Protein AF-A0A1H2KXP4-F1 (afdb_monomer_lite)

Radius of gyration: 30.57 Å; chains: 1; bounding box: 81×23×95 Å

Structure (mmCIF, N/CA/C/O backbone):
data_AF-A0A1H2KXP4-F1
#
_entry.id   AF-A0A1H2KXP4-F1
#
loop_
_atom_site.group_PDB
_atom_site.id
_atom_site.type_symbol
_atom_site.label_atom_id
_atom_site.label_alt_id
_atom_site.label_comp_id
_atom_site.label_asym_id
_atom_site.label_entity_id
_atom_site.label_seq_id
_atom_site.pdbx_PDB_ins_code
_atom_site.Cartn_x
_atom_site.Cartn_y
_atom_site.Cartn_z
_atom_site.occupancy
_atom_site.B_iso_or_equiv
_atom_site.auth_seq_id
_atom_site.auth_comp_id
_atom_site.auth_asym_id
_atom_site.auth_atom_id
_atom_site.pdbx_PDB_model_num
ATOM 1 N N . MET A 1 1 ? -57.492 12.245 75.880 1.00 48.25 1 MET A N 1
ATOM 2 C CA . MET A 1 1 ? -56.400 11.364 75.417 1.00 48.25 1 MET A CA 1
ATOM 3 C C . MET A 1 1 ? -55.434 12.233 74.640 1.00 48.25 1 MET A C 1
ATOM 5 O O . MET A 1 1 ? -55.801 12.730 73.589 1.00 48.25 1 MET A O 1
ATOM 9 N N . SER A 1 2 ? -54.299 12.526 75.267 1.00 52.06 2 SER A N 1
ATOM 10 C CA . SER A 1 2 ? -53.180 13.317 74.748 1.00 52.06 2 SER A CA 1
ATOM 11 C C . SER A 1 2 ? -52.113 12.348 74.241 1.00 52.06 2 SER A C 1
ATOM 13 O O . SER A 1 2 ? -51.957 11.299 74.867 1.00 52.06 2 SER A O 1
ATOM 15 N N . GLY A 1 3 ? -51.376 12.714 73.191 1.00 48.53 3 GLY A N 1
ATOM 16 C CA . GLY A 1 3 ? -50.070 12.113 72.896 1.00 48.53 3 GLY A CA 1
ATOM 17 C C . GLY A 1 3 ? -49.828 11.725 71.437 1.00 48.53 3 GLY A C 1
ATOM 18 O O . GLY A 1 3 ? -50.071 10.585 71.064 1.00 48.53 3 GLY A O 1
ATOM 19 N N . ASP A 1 4 ? -49.312 12.695 70.682 1.00 60.03 4 ASP A N 1
ATOM 20 C CA . ASP A 1 4 ? -48.088 12.598 69.872 1.00 60.03 4 ASP A CA 1
ATOM 21 C C . ASP A 1 4 ? -48.063 11.740 68.591 1.00 60.03 4 ASP A C 1
ATOM 23 O O . ASP A 1 4 ? -47.808 10.537 68.597 1.00 60.03 4 ASP A O 1
ATOM 27 N N . GLU A 1 5 ? -48.171 12.443 67.456 1.00 68.25 5 GLU A N 1
ATOM 28 C CA . GLU A 1 5 ? -47.383 12.148 66.255 1.00 68.25 5 GLU A CA 1
ATOM 29 C C . GLU A 1 5 ? -45.888 12.364 66.552 1.00 68.25 5 GLU A C 1
ATOM 31 O O . GLU A 1 5 ? -45.506 13.446 67.007 1.00 68.25 5 GLU A O 1
ATOM 36 N N . PRO A 1 6 ? -45.012 11.421 66.176 1.00 59.72 6 PRO A N 1
ATOM 37 C CA . PRO A 1 6 ? -43.674 11.776 65.750 1.00 59.72 6 PRO A CA 1
ATOM 38 C C . PRO A 1 6 ? -43.573 11.649 64.232 1.00 59.72 6 PRO A C 1
ATOM 40 O O . PRO A 1 6 ? -43.652 10.574 63.638 1.00 59.72 6 PRO A O 1
ATOM 43 N N . ALA A 1 7 ? -43.375 12.812 63.626 1.00 61.50 7 ALA A N 1
ATOM 44 C CA . ALA A 1 7 ? -42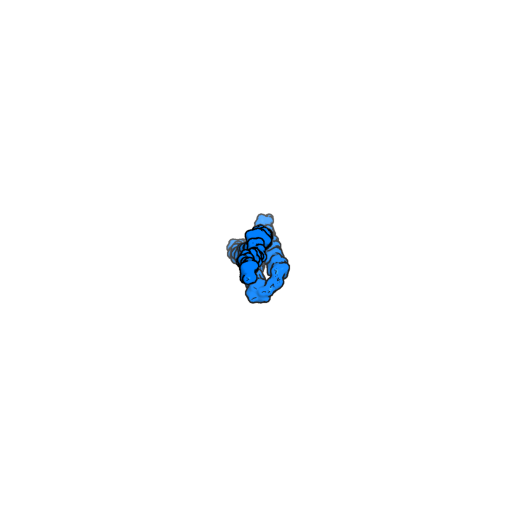.832 12.973 62.299 1.00 61.50 7 ALA A CA 1
ATOM 45 C C . ALA A 1 7 ? -41.487 12.247 62.147 1.00 61.50 7 ALA A C 1
ATOM 47 O O . ALA A 1 7 ? -40.662 12.236 63.059 1.00 61.50 7 ALA A O 1
ATOM 48 N N . GLY A 1 8 ? -41.228 11.801 60.920 1.00 58.41 8 GLY A N 1
ATOM 49 C CA . GLY A 1 8 ? -39.876 11.789 60.380 1.00 58.41 8 GLY A CA 1
ATOM 50 C C . GLY A 1 8 ? -39.184 10.441 60.376 1.00 58.41 8 GLY A C 1
ATOM 51 O O . GLY A 1 8 ? -38.299 10.203 61.181 1.00 58.41 8 GLY A O 1
ATOM 52 N N . GLU A 1 9 ? -39.441 9.659 59.333 1.00 54.12 9 GLU A N 1
ATOM 53 C CA . GLU A 1 9 ? -38.363 8.914 58.688 1.00 54.12 9 GLU A CA 1
ATOM 54 C C . GLU A 1 9 ? -38.442 9.184 57.186 1.00 54.12 9 GLU A C 1
ATOM 56 O O . GLU A 1 9 ? -39.021 8.446 56.394 1.00 54.12 9 GLU A O 1
ATOM 61 N N . THR A 1 10 ? -37.877 10.328 56.796 1.00 59.56 10 THR A N 1
ATOM 62 C CA . THR A 1 10 ? -37.286 10.495 55.471 1.00 59.56 10 THR A CA 1
ATOM 63 C C . THR A 1 10 ? -36.319 9.338 55.259 1.00 59.56 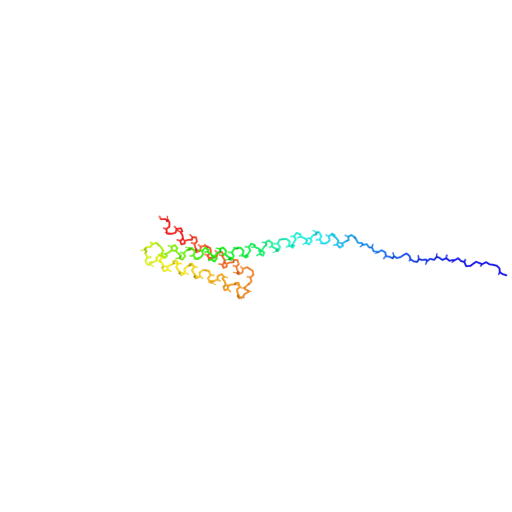10 THR A C 1
ATOM 65 O O . THR A 1 10 ? -35.202 9.368 55.780 1.00 59.56 10 THR A O 1
ATOM 68 N N . GLU A 1 11 ? -36.766 8.309 54.540 1.00 55.56 11 GLU A N 1
ATOM 69 C CA . GLU A 1 11 ? -35.909 7.220 54.094 1.00 55.56 11 GLU A CA 1
ATOM 70 C C . GLU A 1 11 ? -34.741 7.848 53.320 1.00 55.56 11 GLU A C 1
ATOM 72 O O . GLU A 1 11 ? -34.962 8.564 52.335 1.00 55.56 11 GLU A O 1
ATOM 77 N N . PRO A 1 12 ? -33.498 7.688 53.801 1.00 56.44 12 PRO A N 1
ATOM 78 C CA . PRO A 1 12 ? -32.362 8.333 53.183 1.00 56.44 12 PRO A CA 1
ATOM 79 C C . PRO A 1 12 ? -32.188 7.754 51.783 1.00 56.44 12 PRO A C 1
ATOM 81 O O . PRO A 1 12 ? -31.935 6.560 51.618 1.00 56.44 12 PRO A O 1
ATOM 84 N N . ASP A 1 13 ? -32.327 8.643 50.800 1.00 54.06 13 ASP A N 1
ATOM 85 C CA . ASP A 1 13 ? -31.877 8.532 49.416 1.00 54.06 13 ASP A CA 1
ATOM 86 C C . ASP A 1 13 ? -30.672 7.581 49.317 1.00 54.06 13 ASP A C 1
ATOM 88 O O . ASP A 1 13 ? -29.527 7.920 49.647 1.00 54.06 13 ASP A O 1
ATOM 92 N N . ARG A 1 14 ? -30.954 6.323 48.951 1.00 55.88 14 ARG A N 1
ATOM 93 C CA . ARG A 1 14 ? -29.950 5.270 48.837 1.00 55.88 14 ARG A CA 1
ATOM 94 C C . ARG A 1 14 ? -28.999 5.629 47.704 1.00 55.88 14 ARG A C 1
ATOM 96 O O . ARG A 1 14 ? -29.240 5.348 46.537 1.00 55.88 14 ARG A O 1
ATOM 103 N N . VAL A 1 15 ? -27.846 6.143 48.116 1.00 54.38 15 VAL A N 1
ATOM 104 C CA . VAL A 1 15 ? -26.534 5.830 47.551 1.00 54.38 15 VAL A CA 1
ATOM 105 C C . VAL A 1 15 ? -26.454 6.041 46.034 1.00 54.38 15 VAL A C 1
ATOM 107 O O . VAL A 1 15 ? -26.256 5.112 45.250 1.00 54.38 15 VAL A O 1
ATOM 110 N N . ARG A 1 16 ? -26.418 7.307 45.610 1.00 54.28 16 ARG A N 1
ATOM 111 C CA . ARG A 1 16 ? -25.568 7.643 44.462 1.00 54.28 16 ARG A CA 1
ATOM 112 C C . ARG A 1 16 ? -24.119 7.406 44.885 1.00 54.28 16 ARG A C 1
ATOM 114 O O . ARG A 1 16 ? -23.513 8.249 45.538 1.00 54.28 16 ARG A O 1
ATOM 121 N N . THR A 1 17 ? -23.540 6.272 44.501 1.00 51.69 17 THR A N 1
ATOM 122 C CA . THR A 1 17 ? -22.082 6.089 44.473 1.00 51.69 17 THR A CA 1
ATOM 123 C C . THR A 1 17 ? -21.561 6.446 43.076 1.00 51.69 17 THR A C 1
ATOM 125 O O . THR A 1 17 ? -21.563 5.599 42.184 1.00 51.69 17 THR A O 1
ATOM 128 N N . PRO A 1 1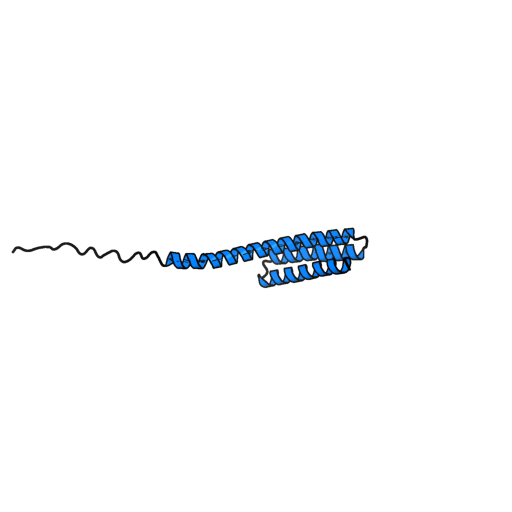8 ? -21.044 7.668 42.837 1.00 57.00 18 PRO A N 1
ATOM 129 C CA . PRO A 1 18 ? -20.273 7.958 41.639 1.00 57.00 18 PRO A CA 1
ATOM 130 C C . PRO A 1 18 ? -18.753 7.893 41.904 1.00 57.00 18 PRO A C 1
ATOM 132 O O . PRO A 1 18 ? -18.078 8.914 41.793 1.00 57.00 18 PRO A O 1
ATOM 135 N N . PRO A 1 19 ? -18.160 6.716 42.198 1.00 51.66 19 PRO A N 1
ATOM 136 C CA . PRO A 1 19 ? -16.731 6.547 41.902 1.00 51.66 19 PRO A CA 1
ATOM 137 C C . PRO A 1 19 ? -16.415 5.383 40.948 1.00 51.66 19 PRO A C 1
ATOM 139 O O . PRO A 1 19 ? -15.349 5.374 40.330 1.00 51.66 19 PRO A O 1
ATOM 142 N N . GLN A 1 20 ? -17.325 4.423 40.745 1.00 53.66 20 GLN A N 1
ATOM 143 C CA . GLN A 1 20 ? -16.995 3.199 39.998 1.00 53.66 20 GLN A CA 1
ATOM 144 C C . GLN A 1 20 ? -16.942 3.415 38.473 1.00 53.66 20 GLN A C 1
ATOM 146 O O . GLN A 1 20 ? -16.030 2.914 37.814 1.00 53.66 20 GLN A O 1
ATOM 151 N N . ARG A 1 21 ? -17.824 4.267 37.925 1.00 54.59 21 ARG A N 1
ATOM 152 C CA . ARG A 1 21 ? -17.806 4.677 36.503 1.00 54.59 21 ARG A CA 1
ATOM 153 C C . ARG A 1 21 ? -16.531 5.431 36.103 1.00 54.59 21 ARG A C 1
ATOM 155 O O . ARG A 1 21 ? -16.084 5.318 34.967 1.00 54.59 21 ARG A O 1
ATOM 162 N N . ARG A 1 22 ? -15.926 6.193 37.024 1.00 56.84 22 ARG A N 1
ATOM 163 C CA . ARG A 1 22 ? -14.678 6.933 36.755 1.00 56.84 22 ARG A CA 1
ATOM 164 C C . ARG A 1 22 ? -13.467 6.004 36.680 1.00 56.84 22 ARG A C 1
ATOM 166 O O . ARG A 1 22 ? -12.588 6.227 35.856 1.00 56.84 22 ARG A O 1
ATOM 173 N N . ARG A 1 23 ? -13.434 4.939 37.487 1.00 57.59 23 ARG A N 1
ATOM 174 C CA . ARG A 1 23 ? -12.348 3.943 37.461 1.00 57.59 23 ARG A CA 1
ATOM 175 C C . ARG A 1 23 ? -12.395 3.049 36.219 1.00 57.59 23 ARG A C 1
ATOM 177 O O . ARG A 1 23 ? -11.340 2.717 35.686 1.00 57.59 23 ARG A O 1
ATOM 184 N N . SER A 1 24 ? -13.589 2.689 35.742 1.00 58.72 24 SER A N 1
ATOM 185 C CA . SER A 1 24 ? -13.738 1.961 34.475 1.00 58.72 24 SER A CA 1
ATOM 186 C C . SER A 1 24 ? -13.406 2.844 33.271 1.00 58.72 24 SER A C 1
ATOM 188 O O . SER A 1 24 ? -12.696 2.388 32.381 1.00 58.72 24 SER A O 1
ATOM 190 N N . ALA A 1 25 ? -13.801 4.123 33.286 1.00 60.81 25 ALA A N 1
ATOM 191 C CA . ALA A 1 25 ? -13.393 5.089 32.265 1.00 60.81 25 ALA A CA 1
ATOM 192 C C . ALA A 1 25 ? -11.866 5.274 32.231 1.00 60.81 25 ALA A C 1
ATOM 194 O O . ALA A 1 25 ? -11.269 5.182 31.165 1.00 60.81 25 ALA A O 1
ATOM 195 N N . ALA A 1 26 ? -11.210 5.426 33.388 1.00 64.75 26 ALA A N 1
ATOM 196 C CA . ALA A 1 26 ? -9.754 5.578 33.464 1.00 64.75 26 ALA A CA 1
ATOM 197 C C . ALA A 1 26 ? -8.972 4.348 32.954 1.00 64.75 26 ALA A C 1
ATOM 199 O O . ALA A 1 26 ? -7.872 4.506 32.436 1.00 64.75 26 ALA A O 1
ATOM 200 N N . ARG A 1 27 ? -9.532 3.131 33.055 1.00 66.88 27 ARG A N 1
ATOM 201 C CA . ARG A 1 27 ? -8.959 1.915 32.437 1.00 66.88 27 ARG A CA 1
ATOM 202 C C . ARG A 1 27 ? -9.340 1.734 30.968 1.00 66.88 27 ARG A C 1
ATOM 204 O O . ARG A 1 27 ? -8.610 1.067 30.246 1.00 66.88 27 ARG A O 1
ATOM 211 N N . ALA A 1 28 ? -10.443 2.323 30.519 1.00 71.50 28 ALA A N 1
ATOM 212 C CA . ALA A 1 28 ? -10.846 2.300 29.116 1.00 71.50 28 ALA A CA 1
ATOM 213 C C . ALA A 1 28 ? -10.017 3.269 28.255 1.00 71.50 28 ALA A C 1
ATOM 215 O O . ALA A 1 28 ? -9.784 2.985 27.085 1.00 71.50 28 ALA A O 1
ATOM 216 N N . VAL A 1 29 ? -9.524 4.371 28.837 1.00 80.94 29 VAL A N 1
ATOM 217 C CA . VAL A 1 29 ? -8.651 5.342 28.153 1.00 80.94 29 VAL A CA 1
ATOM 218 C C . VAL A 1 29 ? -7.417 4.687 27.514 1.00 80.94 29 VAL A C 1
ATOM 220 O O . VAL A 1 29 ? -7.240 4.878 26.315 1.00 80.94 29 VAL A O 1
ATOM 223 N N . PRO A 1 30 ? -6.579 3.897 28.219 1.00 80.12 30 PRO A N 1
ATOM 224 C CA . PRO A 1 30 ? -5.407 3.288 27.592 1.00 80.12 30 PRO A CA 1
ATOM 225 C C . PRO A 1 30 ? -5.777 2.324 26.460 1.00 80.12 30 PRO A C 1
ATOM 227 O O . PRO A 1 30 ? -5.150 2.378 25.412 1.00 80.12 30 PRO A O 1
ATOM 230 N N . ALA A 1 31 ? -6.832 1.516 26.609 1.00 80.62 31 ALA A N 1
ATOM 231 C CA . ALA A 1 31 ? -7.287 0.622 25.540 1.00 80.62 31 ALA A CA 1
ATOM 232 C C . ALA A 1 31 ? -7.768 1.395 24.298 1.00 80.62 31 ALA A C 1
ATOM 234 O O . ALA A 1 31 ? -7.466 1.015 23.168 1.00 80.62 31 ALA A O 1
ATOM 235 N N . LEU A 1 32 ? -8.474 2.510 24.506 1.00 82.56 32 LEU A N 1
ATOM 236 C CA . LEU A 1 32 ? -8.909 3.395 23.430 1.00 82.56 32 LEU A CA 1
ATOM 237 C C . LEU A 1 32 ? -7.716 4.056 22.725 1.00 82.56 32 LEU A C 1
ATOM 239 O O . LEU A 1 32 ? -7.686 4.112 21.500 1.00 82.56 32 LEU A O 1
ATOM 243 N N . LEU A 1 33 ? -6.721 4.522 23.486 1.00 87.31 33 LEU A N 1
ATOM 244 C CA . LEU A 1 33 ? -5.494 5.099 22.936 1.00 87.31 33 LEU A CA 1
ATOM 245 C C . LEU A 1 33 ? -4.696 4.070 22.135 1.00 87.31 33 LEU A C 1
ATOM 247 O O . LEU A 1 33 ? -4.199 4.406 21.066 1.00 87.31 33 LEU A O 1
ATOM 251 N N . THR A 1 34 ? -4.607 2.820 22.600 1.00 86.88 34 THR A N 1
ATOM 252 C CA . THR A 1 34 ? -3.963 1.738 21.844 1.00 86.88 34 THR A CA 1
ATOM 253 C C . THR A 1 34 ? -4.692 1.471 20.532 1.00 86.88 34 THR A C 1
ATOM 255 O O . THR A 1 34 ? -4.043 1.393 19.496 1.00 86.88 34 THR A O 1
ATOM 258 N N . ALA A 1 35 ? -6.025 1.406 20.546 1.00 82.56 35 ALA A N 1
ATOM 259 C CA . ALA A 1 35 ? -6.808 1.206 19.328 1.00 82.56 35 ALA A CA 1
ATOM 260 C C . ALA A 1 35 ? -6.658 2.375 18.335 1.00 82.56 35 ALA A C 1
ATOM 262 O O . ALA A 1 35 ? -6.543 2.157 17.130 1.00 82.56 35 ALA A O 1
ATOM 263 N N . LEU A 1 36 ? -6.610 3.617 18.832 1.00 87.19 36 LEU A N 1
ATOM 264 C CA . LEU A 1 36 ? -6.345 4.803 18.010 1.00 87.19 36 LEU A CA 1
ATOM 265 C C . LEU A 1 36 ? -4.929 4.788 17.431 1.00 87.19 36 LEU A C 1
ATOM 267 O O . LEU A 1 36 ? -4.753 5.067 16.247 1.00 87.19 36 LEU A O 1
ATOM 271 N N . ALA A 1 37 ? -3.932 4.443 18.246 1.00 90.19 37 ALA A N 1
ATOM 272 C CA . ALA A 1 37 ? -2.548 4.327 17.809 1.00 90.19 37 ALA A CA 1
ATOM 273 C C . ALA A 1 37 ? -2.390 3.227 16.752 1.00 90.19 37 ALA A C 1
ATOM 275 O O . ALA A 1 37 ? -1.709 3.443 15.756 1.00 90.19 37 ALA A O 1
ATOM 276 N N . GLU A 1 38 ? -3.054 2.082 16.924 1.00 88.19 38 GLU A N 1
ATOM 277 C CA . GLU A 1 38 ? -3.066 1.003 15.936 1.00 88.19 38 GLU A CA 1
ATOM 278 C C . GLU A 1 38 ? -3.727 1.448 14.627 1.00 88.19 38 GLU A C 1
ATOM 280 O O . GLU A 1 38 ? -3.173 1.213 13.554 1.00 88.19 38 GLU A O 1
ATOM 285 N N . GLY A 1 39 ? -4.870 2.138 14.701 1.00 85.88 39 GLY A N 1
ATOM 286 C CA . GLY A 1 39 ? -5.546 2.695 13.529 1.00 85.88 39 GLY A CA 1
ATOM 287 C C . GLY A 1 39 ? -4.674 3.701 12.778 1.00 85.88 39 GLY A C 1
ATOM 288 O O . GLY A 1 39 ? -4.491 3.576 11.570 1.00 85.88 39 GLY A O 1
ATOM 289 N N . PHE A 1 40 ? -4.066 4.644 13.501 1.00 89.88 40 PHE A N 1
ATOM 290 C CA . PHE A 1 40 ? -3.160 5.634 12.923 1.00 89.88 40 PHE A CA 1
ATOM 291 C C . PHE A 1 40 ? -1.908 4.993 12.314 1.00 89.88 40 PHE A C 1
ATOM 293 O O . PHE A 1 40 ? -1.499 5.357 11.211 1.00 89.88 40 PHE A O 1
ATOM 300 N N . LEU A 1 41 ? -1.301 4.030 13.014 1.00 90.75 41 LEU A N 1
ATOM 301 C CA . LEU A 1 41 ? -0.125 3.312 12.533 1.00 90.75 41 LEU A CA 1
ATOM 302 C C . LEU A 1 41 ? -0.452 2.518 11.268 1.00 90.75 41 LEU A C 1
ATOM 304 O O . LEU A 1 41 ? 0.332 2.527 10.322 1.00 90.75 41 LEU A O 1
ATOM 308 N N . ARG A 1 42 ? -1.616 1.864 11.235 1.00 88.06 42 ARG A N 1
ATOM 309 C CA . ARG A 1 42 ? -2.101 1.124 10.070 1.00 88.06 42 ARG A CA 1
ATOM 310 C C . ARG A 1 42 ? -2.307 2.051 8.877 1.00 88.06 42 ARG A C 1
ATOM 312 O O . ARG A 1 42 ? -1.756 1.764 7.819 1.00 88.06 42 ARG A O 1
ATOM 319 N N . ASP A 1 43 ? -3.016 3.164 9.044 1.00 88.06 43 ASP A N 1
ATOM 320 C CA . ASP A 1 43 ? -3.224 4.130 7.957 1.00 88.06 43 ASP A CA 1
ATOM 321 C C . ASP A 1 43 ? -1.899 4.722 7.469 1.00 88.06 43 ASP A C 1
ATOM 323 O O . ASP A 1 43 ? -1.645 4.774 6.265 1.00 88.06 43 ASP A O 1
ATOM 327 N N . SER A 1 44 ? -1.005 5.078 8.394 1.00 90.12 44 SER A N 1
ATOM 328 C CA . SER A 1 44 ? 0.330 5.581 8.058 1.00 90.12 44 SER A CA 1
ATOM 329 C C . SER A 1 44 ? 1.149 4.551 7.282 1.00 90.12 44 SER A C 1
ATOM 331 O O . SER A 1 44 ? 1.811 4.902 6.309 1.00 90.12 44 SER A O 1
ATOM 333 N N . MET A 1 45 ? 1.083 3.273 7.666 1.00 90.69 45 MET A N 1
ATOM 334 C CA . MET A 1 45 ? 1.774 2.186 6.968 1.00 90.69 45 MET A CA 1
ATOM 335 C C . MET A 1 45 ? 1.179 1.911 5.590 1.00 90.69 45 MET A C 1
ATOM 337 O O . MET A 1 45 ? 1.930 1.702 4.642 1.00 90.69 45 MET A O 1
ATOM 341 N N . ILE A 1 46 ? -0.146 1.946 5.447 1.00 89.88 46 ILE A N 1
ATOM 342 C CA . ILE A 1 46 ? -0.830 1.795 4.155 1.00 89.88 46 ILE A CA 1
ATOM 343 C C . ILE A 1 46 ? -0.388 2.913 3.207 1.00 89.88 46 ILE A C 1
ATOM 345 O O . ILE A 1 46 ? 0.088 2.630 2.106 1.00 89.88 46 ILE A O 1
ATOM 349 N N . ILE A 1 47 ? -0.500 4.170 3.649 1.00 91.44 47 ILE A N 1
ATOM 350 C CA . ILE A 1 47 ? -0.131 5.345 2.851 1.00 91.44 47 ILE A CA 1
ATOM 351 C C . ILE A 1 47 ? 1.365 5.318 2.535 1.00 91.44 47 ILE A C 1
ATOM 353 O O . ILE A 1 47 ? 1.747 5.485 1.380 1.00 91.44 47 ILE A O 1
ATOM 357 N N . GLY A 1 48 ? 2.207 5.050 3.535 1.00 90.75 48 GLY A N 1
ATOM 358 C CA . GLY A 1 48 ? 3.656 4.975 3.376 1.00 90.75 48 GLY A CA 1
ATOM 359 C C . GLY A 1 48 ? 4.085 3.880 2.401 1.00 90.75 48 GLY A C 1
ATOM 360 O O . GLY A 1 48 ? 4.915 4.130 1.534 1.00 90.75 48 GLY A O 1
ATOM 361 N N . THR A 1 49 ? 3.475 2.696 2.471 1.00 91.88 49 THR A N 1
ATOM 362 C CA . THR A 1 49 ? 3.790 1.570 1.573 1.00 91.88 49 THR A CA 1
ATOM 363 C C . THR A 1 49 ? 3.321 1.833 0.145 1.00 91.88 49 THR A C 1
ATOM 365 O O . THR A 1 49 ? 4.025 1.499 -0.810 1.00 91.88 49 THR A O 1
ATOM 368 N N . ALA A 1 50 ? 2.149 2.455 -0.018 1.00 91.12 50 ALA A N 1
ATOM 369 C CA . ALA A 1 50 ? 1.656 2.867 -1.327 1.00 91.12 50 ALA A CA 1
ATOM 370 C C . ALA A 1 50 ? 2.546 3.960 -1.943 1.00 91.12 50 ALA A C 1
ATOM 372 O O . ALA A 1 50 ? 2.925 3.854 -3.108 1.00 91.12 50 ALA A O 1
ATOM 373 N N . ALA A 1 51 ? 2.935 4.966 -1.154 1.00 94.19 51 ALA A N 1
ATOM 374 C CA . ALA A 1 51 ? 3.843 6.026 -1.584 1.00 94.19 51 ALA A CA 1
ATOM 375 C C . ALA A 1 51 ? 5.230 5.475 -1.947 1.00 94.19 51 ALA A C 1
ATOM 377 O O . ALA A 1 51 ? 5.757 5.813 -3.005 1.00 94.19 51 ALA A O 1
ATOM 378 N N . LEU A 1 52 ? 5.790 4.576 -1.128 1.00 92.88 52 LEU A N 1
ATOM 379 C CA . LEU A 1 52 ? 7.040 3.880 -1.441 1.00 92.88 52 LEU A CA 1
ATOM 380 C C . LEU A 1 52 ? 6.929 3.129 -2.774 1.00 92.88 52 LEU A C 1
ATOM 382 O O . LEU A 1 52 ? 7.842 3.212 -3.590 1.00 92.88 52 LEU A O 1
ATOM 386 N N . GLY A 1 53 ? 5.780 2.499 -3.045 1.00 91.94 53 GLY A N 1
ATOM 387 C CA . GLY A 1 53 ? 5.537 1.802 -4.309 1.00 91.94 53 GLY A CA 1
ATOM 388 C C . GLY A 1 53 ? 5.659 2.731 -5.514 1.00 91.94 53 GLY A C 1
ATOM 389 O O . GLY A 1 53 ? 6.281 2.380 -6.516 1.00 91.94 53 GLY A O 1
ATOM 390 N N . LEU A 1 54 ? 5.150 3.958 -5.401 1.00 93.94 54 LEU A N 1
ATOM 391 C CA . LEU A 1 54 ? 5.313 4.972 -6.443 1.00 93.94 54 LEU A CA 1
ATOM 392 C C . LEU A 1 54 ? 6.780 5.391 -6.613 1.00 93.94 54 LEU A C 1
ATOM 394 O O . LEU A 1 54 ? 7.235 5.538 -7.748 1.00 93.94 54 LEU A O 1
ATOM 398 N N . PHE A 1 55 ? 7.537 5.525 -5.521 1.00 94.69 55 PHE A N 1
ATOM 399 C CA . PHE A 1 55 ? 8.974 5.810 -5.594 1.00 94.69 55 PHE A CA 1
ATOM 400 C C . PHE A 1 55 ? 9.765 4.669 -6.237 1.00 94.69 55 PHE A C 1
ATOM 402 O O . PHE A 1 55 ? 10.646 4.939 -7.048 1.00 94.69 55 PHE A O 1
ATOM 409 N N . VAL A 1 56 ? 9.435 3.407 -5.946 1.00 93.88 56 VAL A N 1
ATOM 410 C CA . VAL A 1 56 ? 10.058 2.240 -6.594 1.00 93.88 56 VAL A CA 1
ATOM 411 C C . VAL A 1 56 ? 9.747 2.213 -8.089 1.00 93.88 56 VAL A C 1
ATOM 413 O O . VAL A 1 56 ? 10.642 1.961 -8.895 1.00 93.88 56 VAL A O 1
ATOM 416 N N . ALA A 1 57 ? 8.509 2.526 -8.481 1.00 92.69 57 ALA A N 1
ATOM 417 C CA . ALA A 1 57 ? 8.135 2.623 -9.888 1.00 92.69 57 ALA A CA 1
ATOM 418 C C . ALA A 1 57 ? 8.905 3.734 -10.611 1.00 92.69 57 ALA A C 1
ATOM 420 O O . ALA A 1 57 ? 9.474 3.495 -11.676 1.00 92.69 57 ALA A O 1
ATOM 421 N N . ALA A 1 58 ? 8.979 4.925 -10.012 1.00 93.81 58 ALA A N 1
ATOM 422 C CA . ALA A 1 58 ? 9.763 6.031 -10.551 1.00 93.81 58 ALA A CA 1
ATOM 423 C C . ALA A 1 58 ? 11.256 5.677 -10.636 1.00 93.81 58 ALA A C 1
ATOM 425 O O . ALA A 1 58 ? 11.875 5.888 -11.674 1.00 93.81 58 ALA A O 1
ATOM 426 N N . GLY A 1 59 ? 11.819 5.078 -9.584 1.00 90.88 59 GLY A N 1
ATOM 427 C CA . GLY A 1 59 ? 13.211 4.634 -9.549 1.00 90.88 59 GLY A CA 1
ATOM 428 C C . GLY A 1 59 ? 13.531 3.632 -10.657 1.00 90.88 59 GLY A C 1
ATOM 429 O O . 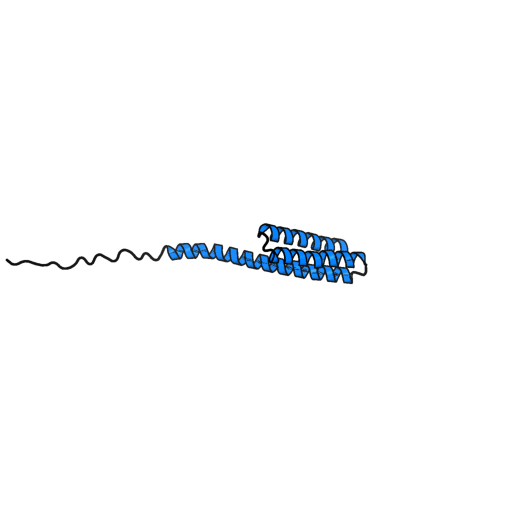GLY A 1 59 ? 14.509 3.813 -11.374 1.00 90.88 59 GLY A O 1
ATOM 430 N N . GLY A 1 60 ? 12.667 2.634 -10.865 1.00 90.00 60 GLY A N 1
ATOM 431 C CA . GLY A 1 60 ? 12.830 1.659 -11.944 1.00 90.00 60 GLY A CA 1
ATOM 432 C C . GLY A 1 60 ? 12.787 2.296 -13.334 1.00 90.00 60 GLY A C 1
ATOM 433 O O . GLY A 1 60 ? 13.620 1.979 -14.181 1.00 90.00 60 GLY A O 1
ATOM 434 N N . LEU A 1 61 ? 11.862 3.234 -13.567 1.00 90.88 61 LEU A N 1
ATOM 435 C CA . LEU A 1 61 ? 11.768 3.968 -14.837 1.00 90.88 61 LEU A CA 1
ATOM 436 C C . LEU A 1 61 ? 12.997 4.846 -15.108 1.00 90.88 61 LEU A C 1
ATOM 438 O O . LEU A 1 61 ? 13.373 5.033 -16.264 1.00 90.88 61 LEU A O 1
ATOM 442 N N . LEU A 1 62 ? 13.627 5.366 -14.056 1.00 92.38 62 LEU A N 1
ATOM 443 C CA . LEU A 1 62 ? 14.819 6.209 -14.149 1.00 92.38 62 LEU A CA 1
ATOM 444 C C . LEU A 1 62 ? 16.131 5.409 -14.221 1.00 92.38 62 LEU A C 1
ATOM 446 O O . LEU A 1 62 ? 17.163 5.980 -14.562 1.00 92.38 62 LEU A O 1
ATOM 450 N N . ALA A 1 63 ? 16.110 4.101 -13.950 1.00 86.44 63 ALA A N 1
ATOM 451 C CA . ALA A 1 63 ? 17.308 3.260 -13.872 1.00 86.44 63 ALA A CA 1
ATOM 452 C C . ALA A 1 63 ? 17.961 2.936 -15.236 1.00 86.44 63 ALA A C 1
ATOM 454 O O . ALA A 1 63 ? 18.998 2.283 -15.292 1.00 86.44 63 ALA A O 1
ATOM 455 N N . GLY A 1 64 ? 17.381 3.388 -16.353 1.00 81.19 64 GLY A N 1
ATOM 456 C CA . GLY A 1 64 ? 18.007 3.323 -17.681 1.00 81.19 64 GLY A CA 1
ATOM 457 C C . GLY A 1 64 ? 17.972 1.954 -18.372 1.00 81.19 64 GLY A C 1
ATOM 458 O O . GLY A 1 64 ? 18.331 1.868 -19.545 1.00 81.19 64 GLY A O 1
ATOM 459 N N . SER A 1 65 ? 17.494 0.895 -17.706 1.00 89.62 65 SER A N 1
ATOM 460 C CA . SER A 1 65 ? 17.267 -0.420 -18.319 1.00 89.62 65 SER A CA 1
ATOM 461 C C . SER A 1 65 ? 15.779 -0.780 -18.380 1.00 89.62 65 SER A C 1
ATOM 463 O O . SER A 1 65 ? 15.014 -0.552 -17.440 1.00 89.62 65 SER A O 1
ATOM 465 N N . ALA A 1 66 ? 15.356 -1.399 -19.488 1.00 90.00 66 ALA A N 1
ATOM 466 C CA . ALA A 1 66 ? 13.963 -1.812 -19.672 1.00 90.00 66 ALA A CA 1
ATOM 467 C C . ALA A 1 66 ? 13.507 -2.820 -18.598 1.00 90.00 66 ALA A C 1
ATOM 469 O O . ALA A 1 66 ? 12.367 -2.761 -18.140 1.00 90.00 66 ALA A O 1
ATOM 470 N N . GLY A 1 67 ? 14.406 -3.707 -18.153 1.00 89.75 67 GLY A N 1
ATOM 471 C CA . GLY A 1 67 ? 14.120 -4.677 -17.093 1.00 89.75 67 GLY A CA 1
ATOM 472 C C . GLY A 1 67 ? 13.800 -4.014 -15.751 1.00 89.75 67 GLY A C 1
ATOM 473 O O . GLY A 1 67 ? 12.816 -4.381 -15.107 1.00 89.75 67 GLY A O 1
ATOM 474 N N . GLN A 1 68 ? 14.574 -3.002 -15.348 1.00 89.94 68 GLN A N 1
ATOM 475 C CA . GLN A 1 68 ? 14.319 -2.244 -14.116 1.00 89.94 68 GLN A CA 1
ATOM 476 C C . GLN A 1 68 ? 13.055 -1.386 -14.229 1.00 89.94 68 GLN A C 1
ATOM 478 O O . GLN A 1 68 ? 12.280 -1.319 -13.279 1.00 89.94 68 GLN A O 1
ATOM 483 N N . GLY A 1 69 ? 12.781 -0.825 -15.410 1.00 91.00 69 GLY A N 1
ATOM 484 C CA . GLY A 1 69 ? 11.536 -0.105 -15.680 1.00 91.00 69 GLY A CA 1
ATOM 485 C C . GLY A 1 69 ? 10.302 -0.984 -15.481 1.00 91.00 69 GLY A C 1
ATOM 486 O O . GLY A 1 69 ? 9.397 -0.631 -14.726 1.00 91.00 69 GLY A O 1
ATOM 487 N N . VAL A 1 70 ? 10.284 -2.167 -16.103 1.00 94.25 70 VAL A N 1
ATOM 488 C CA . VAL A 1 70 ? 9.157 -3.105 -15.990 1.00 94.25 70 VAL A CA 1
ATOM 489 C C . VAL A 1 70 ? 9.010 -3.618 -14.560 1.00 94.25 70 VAL A C 1
ATOM 491 O O . VAL A 1 70 ? 7.917 -3.557 -13.999 1.00 94.25 70 VAL A O 1
ATOM 494 N N . THR A 1 71 ? 10.095 -4.098 -13.946 1.00 93.06 71 THR A N 1
ATOM 495 C CA . THR A 1 71 ? 10.041 -4.638 -12.576 1.00 93.06 71 THR A CA 1
ATOM 496 C C . THR A 1 71 ? 9.689 -3.565 -11.547 1.00 93.06 71 THR A C 1
ATOM 498 O O . THR A 1 71 ? 8.932 -3.851 -10.621 1.00 93.06 71 THR A O 1
ATOM 501 N N . GLY A 1 72 ? 10.134 -2.322 -11.742 1.00 92.38 72 GLY A N 1
ATOM 502 C CA . GLY A 1 72 ? 9.763 -1.187 -10.904 1.00 92.38 72 GLY A CA 1
ATOM 503 C C . GLY A 1 72 ? 8.300 -0.797 -11.029 1.00 92.38 72 GLY A C 1
ATOM 504 O O . GLY A 1 72 ? 7.635 -0.631 -10.011 1.00 92.38 72 GLY A O 1
ATOM 505 N N . VAL A 1 73 ? 7.756 -0.703 -12.245 1.00 93.44 73 VAL A N 1
ATOM 506 C CA . VAL A 1 73 ? 6.329 -0.398 -12.435 1.00 93.44 73 VAL A CA 1
ATOM 507 C C . VAL A 1 73 ? 5.458 -1.522 -11.877 1.00 93.44 73 VAL A C 1
ATOM 509 O O . VAL A 1 73 ? 4.530 -1.253 -11.116 1.00 93.44 73 VAL A O 1
ATOM 512 N N . VAL A 1 74 ? 5.768 -2.782 -12.193 1.00 94.94 74 VAL A N 1
ATOM 513 C CA . VAL A 1 74 ? 4.991 -3.936 -11.715 1.00 94.94 74 VAL A CA 1
ATOM 514 C C . VAL A 1 74 ? 5.084 -4.075 -10.195 1.00 94.94 74 VAL A C 1
ATOM 516 O O . VAL A 1 74 ? 4.056 -4.209 -9.537 1.00 94.94 74 VAL A O 1
ATOM 519 N N . GLY A 1 75 ? 6.286 -4.009 -9.619 1.00 90.69 75 GLY A N 1
ATOM 520 C CA . GLY A 1 75 ? 6.486 -4.130 -8.174 1.00 90.69 75 GLY A CA 1
ATOM 521 C C . GLY A 1 75 ? 5.960 -2.923 -7.397 1.00 90.69 75 GLY A C 1
ATOM 522 O O . GLY A 1 75 ? 5.288 -3.081 -6.379 1.00 90.69 75 GLY A O 1
ATOM 523 N N . GLY A 1 76 ? 6.214 -1.718 -7.902 1.00 92.31 76 GLY A N 1
ATOM 524 C CA . GLY A 1 76 ? 5.833 -0.460 -7.275 1.00 92.31 76 GLY A CA 1
ATOM 525 C C . GLY A 1 76 ? 4.339 -0.161 -7.377 1.00 92.31 76 GLY A C 1
ATOM 526 O O . GLY A 1 76 ? 3.644 -0.097 -6.361 1.00 92.31 76 GLY A O 1
ATOM 527 N N . VAL A 1 77 ? 3.814 -0.033 -8.602 1.00 93.62 77 VAL A N 1
ATOM 528 C CA . VAL A 1 77 ? 2.385 0.252 -8.832 1.00 93.62 77 VAL A CA 1
ATOM 529 C C . VAL A 1 77 ? 1.532 -0.945 -8.431 1.00 93.62 77 VAL A C 1
ATOM 531 O O . VAL A 1 77 ? 0.524 -0.772 -7.748 1.00 93.62 77 VAL A O 1
ATOM 534 N N . GLY A 1 78 ? 1.943 -2.165 -8.792 1.00 93.12 78 GLY A N 1
ATOM 535 C CA . GLY A 1 78 ? 1.227 -3.377 -8.393 1.00 93.12 78 GLY A CA 1
ATOM 536 C C . GLY A 1 78 ? 1.172 -3.540 -6.874 1.00 93.12 78 GLY A C 1
ATOM 537 O O . GLY A 1 78 ? 0.106 -3.831 -6.332 1.00 93.12 78 GLY A O 1
ATOM 538 N N . GLY A 1 79 ? 2.277 -3.268 -6.171 1.00 90.12 79 GLY A N 1
ATOM 539 C CA . GLY A 1 79 ? 2.321 -3.263 -4.710 1.00 90.12 79 GLY A CA 1
ATOM 540 C C . GLY A 1 79 ? 1.388 -2.220 -4.089 1.00 90.12 79 GLY A C 1
ATOM 541 O O . GLY A 1 79 ? 0.601 -2.552 -3.201 1.00 90.12 79 GLY A O 1
ATOM 542 N N . ALA A 1 80 ? 1.413 -0.981 -4.590 1.00 90.81 80 ALA A N 1
ATOM 543 C CA . ALA A 1 80 ? 0.532 0.087 -4.117 1.00 90.81 80 ALA A CA 1
ATOM 544 C C . ALA A 1 80 ? -0.953 -0.255 -4.325 1.00 90.81 80 ALA A C 1
ATOM 546 O O . ALA A 1 80 ? -1.757 -0.142 -3.398 1.00 90.81 80 ALA A O 1
ATOM 547 N N . VAL A 1 81 ? -1.317 -0.746 -5.514 1.00 94.12 81 VAL A N 1
ATOM 548 C CA . VAL A 1 81 ? -2.688 -1.177 -5.823 1.00 94.12 81 VAL A CA 1
ATOM 549 C C . VAL A 1 81 ? -3.117 -2.328 -4.918 1.00 94.12 8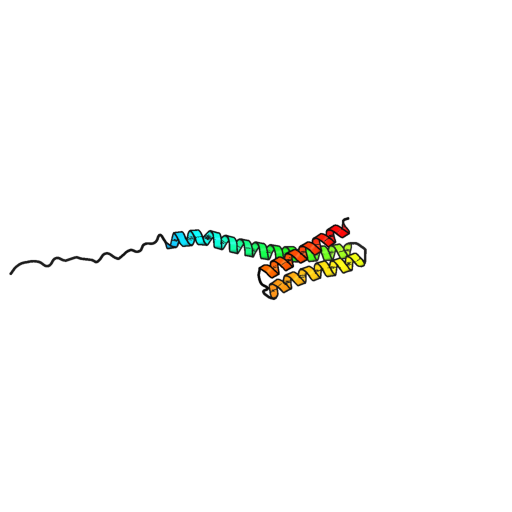1 VAL A C 1
ATOM 551 O O . VAL A 1 81 ? -4.236 -2.309 -4.411 1.00 94.12 81 VAL A O 1
ATOM 554 N N . LEU A 1 82 ? -2.248 -3.310 -4.667 1.00 92.25 82 LEU A N 1
ATOM 555 C CA . LEU A 1 82 ? -2.578 -4.449 -3.811 1.00 92.25 82 LEU A CA 1
ATOM 556 C C . LEU A 1 82 ? -2.907 -4.005 -2.378 1.00 92.25 82 LEU A C 1
ATOM 558 O O . LEU A 1 82 ? -3.897 -4.467 -1.805 1.00 92.25 82 LEU A O 1
ATOM 562 N N . VAL A 1 83 ? -2.125 -3.072 -1.826 1.00 89.12 83 VAL A N 1
ATOM 563 C CA . VAL A 1 83 ? -2.384 -2.477 -0.507 1.00 89.12 83 VAL A CA 1
ATOM 564 C C . VAL A 1 83 ? -3.725 -1.734 -0.499 1.00 89.12 83 VAL A C 1
ATOM 566 O O . VAL A 1 83 ? -4.548 -1.973 0.385 1.00 89.12 83 VAL A O 1
ATOM 569 N N . LEU A 1 84 ? -3.999 -0.903 -1.510 1.00 90.50 84 LEU A N 1
ATOM 570 C CA . LEU A 1 84 ? -5.270 -0.175 -1.620 1.00 90.50 84 LEU A CA 1
ATOM 571 C C . LEU A 1 84 ? -6.473 -1.116 -1.756 1.00 90.50 84 LEU A C 1
ATOM 573 O O . LEU A 1 84 ? -7.500 -0.903 -1.114 1.00 90.50 84 LEU A O 1
ATOM 577 N N . VAL A 1 85 ? -6.352 -2.190 -2.539 1.00 92.06 85 VAL A N 1
ATOM 578 C CA . VAL A 1 85 ? -7.406 -3.203 -2.695 1.00 92.06 85 VAL A CA 1
ATOM 579 C C . VAL A 1 85 ? -7.651 -3.949 -1.386 1.00 92.06 85 VAL A C 1
ATOM 581 O O . VAL A 1 85 ? -8.808 -4.203 -1.052 1.00 92.06 85 VAL A O 1
ATOM 584 N N . ALA A 1 86 ? -6.606 -4.276 -0.620 1.00 88.00 86 ALA A N 1
ATOM 585 C CA . ALA A 1 86 ? -6.758 -4.922 0.684 1.00 88.00 86 ALA A CA 1
ATOM 586 C C . ALA A 1 86 ? -7.554 -4.043 1.670 1.00 88.00 86 ALA A C 1
ATOM 588 O O . ALA A 1 86 ? -8.356 -4.558 2.459 1.00 88.00 86 ALA A O 1
ATOM 589 N N . VAL A 1 87 ? -7.379 -2.719 1.589 1.00 87.81 87 VAL A N 1
ATOM 590 C CA . VAL A 1 87 ? -8.151 -1.736 2.361 1.00 87.81 87 VAL A CA 1
ATOM 591 C C . VAL A 1 87 ? -9.580 -1.618 1.841 1.00 87.81 87 VAL A C 1
ATOM 593 O O . VAL A 1 87 ? -10.518 -1.794 2.617 1.00 87.81 87 VAL A O 1
ATOM 596 N N . ALA A 1 88 ? -9.755 -1.394 0.537 1.00 90.62 88 ALA A N 1
ATOM 597 C CA . ALA A 1 88 ? -11.058 -1.194 -0.096 1.00 90.62 88 ALA A CA 1
ATOM 598 C C . ALA A 1 88 ? -11.974 -2.422 0.023 1.00 90.62 88 ALA A C 1
ATOM 600 O O . ALA A 1 88 ? -13.184 -2.290 0.177 1.00 90.62 88 ALA A O 1
ATOM 601 N N . LYS A 1 89 ? -11.405 -3.633 -0.001 1.00 92.25 89 LYS A N 1
ATOM 602 C CA . LYS A 1 89 ? -12.148 -4.882 0.222 1.00 92.25 89 LYS A CA 1
ATOM 603 C C . LYS A 1 89 ? -12.366 -5.213 1.701 1.00 92.25 89 LYS A C 1
ATOM 605 O O . LYS A 1 89 ? -12.805 -6.322 1.994 1.00 92.25 89 LYS A O 1
ATOM 610 N N . HIS A 1 90 ? -12.036 -4.302 2.620 1.00 85.56 90 HIS A N 1
ATOM 611 C CA . HIS A 1 90 ? -12.173 -4.491 4.065 1.00 85.56 90 HIS A CA 1
ATOM 612 C C . HIS A 1 90 ? -11.610 -5.834 4.553 1.00 85.56 90 HIS A C 1
ATOM 614 O O . HIS A 1 90 ? -12.230 -6.534 5.355 1.00 85.56 90 HIS A O 1
ATOM 620 N N . TRP A 1 91 ? -10.434 -6.230 4.050 1.00 88.62 91 TRP A N 1
ATOM 621 C CA . TRP A 1 91 ? -9.797 -7.462 4.511 1.00 88.62 91 TRP A CA 1
ATOM 622 C C . TRP A 1 91 ? -9.556 -7.427 6.021 1.00 88.62 91 TRP A C 1
ATOM 624 O O . TRP A 1 91 ? -9.391 -6.357 6.612 1.00 88.62 91 TRP A O 1
ATOM 634 N N . SER A 1 92 ? -9.509 -8.611 6.639 1.00 89.25 92 SER A N 1
ATOM 635 C CA . SER A 1 92 ? -9.197 -8.726 8.063 1.00 89.25 92 SER A CA 1
ATOM 636 C C . SER A 1 92 ? -7.884 -8.008 8.388 1.00 89.25 92 SER A C 1
ATOM 638 O O . SER A 1 92 ? -6.949 -8.026 7.583 1.00 89.25 92 SER A O 1
ATOM 640 N N . ILE A 1 93 ? -7.806 -7.398 9.577 1.00 85.56 93 ILE A N 1
ATOM 641 C CA . ILE A 1 93 ? -6.633 -6.634 10.039 1.00 85.56 93 ILE A CA 1
ATOM 642 C C . ILE A 1 93 ? -5.330 -7.411 9.786 1.00 85.56 93 ILE A C 1
ATOM 644 O O . ILE A 1 93 ? -4.402 -6.880 9.182 1.00 85.56 93 ILE A O 1
ATOM 648 N N . GLY A 1 94 ? -5.295 -8.702 10.138 1.00 86.31 94 GLY A N 1
ATOM 649 C CA . GLY A 1 94 ? -4.109 -9.540 9.946 1.00 86.31 94 GLY A CA 1
ATOM 650 C C . GLY A 1 94 ? -3.723 -9.735 8.475 1.00 86.31 94 GLY A C 1
ATOM 651 O O . GLY A 1 94 ? -2.542 -9.713 8.139 1.00 86.31 94 GLY A O 1
ATOM 652 N N . ARG A 1 95 ? -4.704 -9.860 7.571 1.00 89.50 95 ARG A N 1
ATOM 653 C CA . ARG A 1 95 ? -4.441 -9.961 6.126 1.00 89.50 95 ARG A CA 1
ATOM 654 C C . ARG A 1 95 ? -3.908 -8.660 5.544 1.00 89.50 95 ARG A C 1
ATOM 656 O O . ARG A 1 95 ? -3.068 -8.709 4.649 1.00 89.50 95 ARG A O 1
ATOM 663 N N . GLN A 1 96 ? -4.374 -7.515 6.032 1.00 88.69 96 GLN A N 1
ATOM 664 C CA . GLN A 1 96 ? -3.835 -6.231 5.592 1.00 88.69 96 GLN A CA 1
ATOM 665 C C . GLN A 1 96 ? -2.387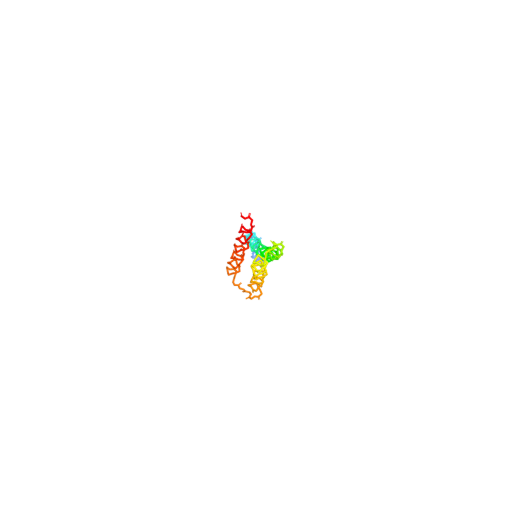 -6.050 6.040 1.00 88.69 96 GLN A C 1
ATOM 667 O O . GLN A 1 96 ? -1.547 -5.726 5.207 1.00 88.69 96 GLN A O 1
ATOM 672 N N . TRP A 1 97 ? -2.074 -6.358 7.301 1.00 90.44 97 TRP A N 1
ATOM 673 C CA . TRP A 1 97 ? -0.696 -6.342 7.799 1.00 90.44 97 TRP A CA 1
ATOM 674 C C . TRP A 1 97 ? 0.220 -7.287 7.021 1.00 90.44 97 TRP A C 1
ATOM 676 O O . TRP A 1 97 ? 1.313 -6.887 6.631 1.00 90.44 97 TRP A O 1
ATOM 686 N N . LEU A 1 98 ? -0.239 -8.508 6.729 1.00 93.00 98 LEU A N 1
ATOM 687 C CA . LEU A 1 98 ? 0.518 -9.453 5.909 1.00 93.00 98 LEU A CA 1
ATOM 688 C C . LEU A 1 98 ? 0.762 -8.910 4.494 1.00 93.00 98 LEU A C 1
ATOM 690 O O . LEU A 1 98 ? 1.870 -9.013 3.980 1.00 93.00 98 LEU A O 1
ATOM 694 N N . THR A 1 99 ? -0.256 -8.305 3.876 1.00 92.12 99 THR A N 1
ATOM 695 C CA . THR A 1 99 ? -0.138 -7.709 2.535 1.00 92.12 99 THR A CA 1
ATOM 696 C C . THR A 1 99 ? 0.869 -6.565 2.534 1.00 92.12 99 THR A C 1
ATOM 698 O O . THR A 1 99 ? 1.754 -6.537 1.684 1.00 92.12 99 THR A O 1
ATOM 701 N N . VAL A 1 100 ? 0.775 -5.661 3.513 1.00 90.00 100 VAL A N 1
ATOM 702 C CA . VAL A 1 100 ? 1.729 -4.563 3.699 1.00 90.00 100 VAL A CA 1
ATOM 703 C C . VAL A 1 100 ? 3.145 -5.112 3.869 1.00 90.00 100 VAL A C 1
ATOM 705 O O . VAL A 1 100 ? 4.034 -4.685 3.144 1.00 90.00 100 VAL A O 1
ATOM 708 N N . ALA A 1 101 ? 3.352 -6.102 4.743 1.00 92.44 101 ALA A N 1
ATOM 709 C CA . ALA A 1 101 ? 4.666 -6.697 4.982 1.00 92.44 101 ALA A CA 1
ATOM 710 C C . ALA A 1 101 ? 5.269 -7.339 3.720 1.00 92.44 101 ALA A C 1
ATOM 712 O O . ALA A 1 101 ? 6.443 -7.123 3.427 1.00 92.44 101 ALA A O 1
ATOM 713 N N . ILE A 1 102 ? 4.467 -8.085 2.950 1.00 94.50 102 ILE A N 1
ATOM 714 C CA . ILE A 1 102 ? 4.904 -8.697 1.685 1.00 94.50 102 ILE A CA 1
ATOM 715 C C . ILE A 1 102 ? 5.297 -7.617 0.677 1.00 94.50 102 ILE A C 1
ATOM 717 O O . ILE A 1 102 ? 6.375 -7.686 0.089 1.00 94.50 102 ILE A O 1
ATOM 721 N N . VAL A 1 103 ? 4.442 -6.610 0.486 1.00 92.88 103 VAL A N 1
ATOM 722 C CA . VAL A 1 103 ? 4.707 -5.521 -0.460 1.00 92.88 103 VAL A CA 1
ATOM 723 C C . VAL A 1 103 ? 5.967 -4.755 -0.056 1.00 92.88 103 VAL A C 1
ATOM 725 O O . VAL A 1 103 ? 6.805 -4.478 -0.911 1.00 92.88 103 VAL A O 1
ATOM 728 N N . LEU A 1 104 ? 6.146 -4.477 1.236 1.00 93.38 104 LEU A N 1
ATOM 729 C CA . LEU A 1 104 ? 7.337 -3.809 1.751 1.00 93.38 104 LEU A CA 1
ATOM 730 C C . LEU A 1 104 ? 8.604 -4.635 1.485 1.00 93.38 104 LEU A C 1
ATOM 732 O O . LEU A 1 104 ? 9.594 -4.099 0.996 1.00 93.38 104 LEU A O 1
ATOM 736 N N . ALA A 1 105 ? 8.563 -5.944 1.753 1.00 94.88 105 ALA A N 1
ATOM 737 C CA . ALA A 1 105 ? 9.694 -6.842 1.532 1.00 94.88 105 ALA A CA 1
ATOM 738 C C . ALA A 1 105 ? 10.101 -6.906 0.053 1.00 94.88 105 ALA A C 1
ATOM 740 O O . ALA A 1 105 ? 11.288 -6.834 -0.261 1.00 94.88 105 ALA A O 1
ATOM 741 N N . VAL A 1 106 ? 9.126 -6.983 -0.860 1.00 94.81 106 VAL A N 1
ATOM 742 C CA . VAL A 1 106 ? 9.382 -6.962 -2.309 1.00 94.81 106 VAL A CA 1
ATOM 743 C C . VAL A 1 106 ? 10.014 -5.638 -2.730 1.00 94.81 106 VAL A C 1
ATOM 745 O O . VAL A 1 106 ? 11.005 -5.641 -3.455 1.00 94.81 106 VAL A O 1
ATOM 748 N N . GLN A 1 107 ? 9.477 -4.509 -2.263 1.00 92.44 107 GLN A N 1
ATOM 749 C CA . GLN A 1 107 ? 10.000 -3.188 -2.607 1.00 92.44 107 GLN A CA 1
ATOM 750 C C . GLN A 1 107 ? 11.430 -2.977 -2.101 1.00 92.44 107 GLN A C 1
ATOM 752 O O . GLN A 1 107 ? 12.290 -2.548 -2.866 1.00 92.44 107 GLN A O 1
ATOM 757 N N . ILE A 1 108 ? 11.709 -3.337 -0.845 1.00 92.50 108 ILE A N 1
ATOM 758 C CA . ILE A 1 108 ? 13.061 -3.271 -0.274 1.00 92.50 108 ILE A CA 1
ATOM 759 C C . ILE A 1 108 ? 14.009 -4.204 -1.037 1.00 92.50 108 ILE A C 1
ATOM 761 O O . ILE A 1 108 ? 15.132 -3.811 -1.338 1.00 92.50 108 ILE A O 1
ATOM 765 N N . GLY A 1 109 ? 13.555 -5.409 -1.395 1.00 92.75 109 GLY A N 1
ATOM 766 C CA . GLY A 1 109 ? 14.334 -6.355 -2.191 1.00 92.75 109 GLY A CA 1
ATOM 767 C C . GLY A 1 109 ? 14.698 -5.807 -3.571 1.00 92.75 109 GLY A C 1
ATOM 768 O O . GLY A 1 109 ? 15.853 -5.906 -3.974 1.00 92.75 109 GLY A O 1
ATOM 769 N N . LEU A 1 110 ? 13.749 -5.177 -4.271 1.00 90.94 110 LEU A N 1
ATOM 770 C CA . LEU A 1 110 ? 14.011 -4.533 -5.562 1.00 90.94 110 LEU A CA 1
ATOM 771 C C . LEU A 1 110 ? 15.038 -3.407 -5.434 1.00 90.94 110 LEU A C 1
ATOM 773 O O . LEU A 1 110 ? 15.984 -3.364 -6.216 1.00 90.94 110 LEU A O 1
ATOM 777 N N . ILE A 1 111 ? 14.884 -2.541 -4.427 1.00 90.88 111 ILE A N 1
ATOM 778 C CA . ILE A 1 111 ? 15.848 -1.468 -4.157 1.00 90.88 111 ILE A CA 1
ATOM 779 C C . ILE A 1 111 ? 17.234 -2.068 -3.911 1.00 90.88 111 ILE A C 1
ATOM 781 O O . ILE A 1 111 ? 18.184 -1.671 -4.578 1.00 90.88 111 ILE A O 1
ATOM 785 N N . ALA A 1 112 ? 17.339 -3.059 -3.020 1.00 93.31 112 ALA A N 1
ATOM 786 C CA . ALA A 1 112 ? 18.605 -3.696 -2.677 1.00 93.31 112 ALA A CA 1
ATOM 787 C C . ALA A 1 112 ? 19.310 -4.281 -3.910 1.00 93.31 112 ALA A C 1
ATOM 789 O O . ALA A 1 112 ? 20.493 -4.017 -4.100 1.00 93.31 112 ALA A O 1
ATOM 790 N N . VAL A 1 113 ? 18.571 -4.997 -4.767 1.00 92.62 113 VAL A N 1
ATOM 791 C CA . VAL A 1 113 ? 19.093 -5.605 -6.005 1.00 92.62 113 VAL A CA 1
ATOM 792 C C . VAL A 1 113 ? 19.592 -4.561 -7.004 1.00 92.62 113 VAL A C 1
ATOM 794 O O . VAL A 1 113 ? 20.535 -4.826 -7.740 1.00 92.62 113 VAL A O 1
ATOM 797 N N . TRP A 1 114 ? 18.972 -3.383 -7.075 1.00 89.06 114 TRP A N 1
ATOM 798 C CA . TRP A 1 114 ? 19.421 -2.330 -7.994 1.00 89.06 114 TRP A CA 1
ATOM 799 C C . TRP A 1 114 ? 20.589 -1.512 -7.449 1.00 89.06 114 TRP A C 1
ATOM 801 O O . TRP A 1 114 ? 21.285 -0.865 -8.228 1.00 89.06 114 TRP A O 1
ATOM 811 N N . THR A 1 115 ? 20.773 -1.503 -6.129 1.00 86.00 115 THR A N 1
ATOM 812 C CA . THR A 1 115 ? 21.851 -0.764 -5.459 1.00 86.00 115 THR A CA 1
ATOM 813 C C . THR A 1 115 ? 23.105 -1.594 -5.181 1.00 86.00 115 THR A C 1
ATOM 815 O O . THR A 1 115 ? 24.114 -1.014 -4.785 1.00 86.00 115 THR A O 1
ATOM 818 N N . SER A 1 116 ? 23.041 -2.920 -5.338 1.00 81.81 116 SER A N 1
ATOM 819 C CA . SER A 1 116 ? 24.174 -3.848 -5.193 1.00 81.81 116 SER A CA 1
ATOM 820 C C . SER A 1 116 ? 24.982 -3.971 -6.477 1.00 81.81 116 SER A C 1
ATOM 822 O O . SER A 1 116 ? 26.227 -3.986 -6.377 1.00 81.81 116 SER A O 1
#

Sequence (116 aa):
MSGDEPAGETEPDRVRTPPQRRRSAARAVPALLTALAEGFLRDSMIIGTAALGLFVAAGGLLAGSAGQGVTGVVGGVGGAVLVLVAVAKHWSIGRQWLTVAIVLAVQIGLIAVWTS

Secondary structure (DSSP, 8-state):
------------------SHHHHHHHHHHHHHHHHHHHHHHHHHHHHHHHHHHHHHHHHHHHSSSHHHHHHHHHHHHHHHHHHHHHHHTT--HHHHHHHHHHHHHHHHHHHHHHH-

pLDDT: mean 82.26, std 14.6, range [48.25, 94.94]

Foldseek 3Di:
DDDDDDDDDPPPDPDPDPPPVVVVVVVVVVVVVVVVVLVVVLVCLLVVLLVLLVVQLVCQCPLPDPVSNVLSCCLSNVLNVQLVVCVVVVPDPVVSVVSSVVSVVSSVVSVVVSVD

Organism: NCBI:txid419479